Protein AF-L2GTQ5-F1 (afdb_monomer_lite)

Foldseek 3Di:
DPDDDDPVLLLVLLVCLLLLPVVVSVVSCVVVVHFDDDDPLSVLLNVLLVCLLVLNLVVSVVSVCVVPVVLVVVDLLQLLSLLLNLLSCLVVVNNVVSCVSCVPRPDDCVVVVCCSPVVPDDPSNVSSSVSSNVNSVSSDVPPHDSDRLNVCVVVPDDSVPDDSVPPRPPPPPDD

pLDDT: mean 80.02, std 16.14, range [32.34, 97.06]

Organism: Vavraia culicis (isolate floridensis) (NCBI:txid948595)

Radius of gyration: 19.25 Å; chains: 1; bounding box: 45×41×57 Å

Secondary structure (DSSP, 8-state):
---PPP-HHHHHHHHHHHTT-HHHHHHHHHHHT------HHHHHHHHHHHHHHTT-HHHHHHHHHHHHHHHHHHSTHHHHHHHHHHHHHHHTT-HHHHHHHHTT--S--HHHHHHHHH-----HHHHHHHHHHHHHHHHHHHH-----HHHHHHTT--GGG---GGGT-------

Structure (mmCIF, N/CA/C/O backbone):
data_AF-L2GTQ5-F1
#
_entry.id   AF-L2GTQ5-F1
#
loop_
_atom_site.group_PDB
_atom_site.id
_atom_site.type_symbol
_atom_site.label_atom_id
_atom_site.label_alt_id
_atom_site.label_comp_id
_atom_site.label_asym_id
_atom_site.label_entity_id
_atom_site.label_seq_id
_atom_site.pdbx_PDB_ins_code
_atom_site.Cartn_x
_atom_site.Cartn_y
_atom_site.Cartn_z
_atom_site.occupancy
_atom_site.B_iso_or_equiv
_atom_site.auth_seq_id
_atom_site.auth_comp_id
_atom_site.auth_asym_id
_atom_site.auth_atom_id
_atom_site.pdbx_PDB_model_num
ATOM 1 N N . MET A 1 1 ? -23.378 -14.446 36.209 1.00 42.53 1 MET A N 1
ATOM 2 C CA . MET A 1 1 ? -22.383 -13.729 35.387 1.00 42.53 1 MET A CA 1
ATOM 3 C C . MET A 1 1 ? -23.113 -13.193 34.173 1.00 42.53 1 MET A C 1
ATOM 5 O O . MET A 1 1 ? -23.732 -13.984 33.478 1.00 42.53 1 MET A O 1
ATOM 9 N N . SER A 1 2 ? -23.144 -11.874 33.983 1.00 41.81 2 SER A N 1
ATOM 10 C CA . SER A 1 2 ? -23.726 -11.268 32.782 1.00 41.81 2 SER A CA 1
ATOM 11 C C . SER A 1 2 ? -22.763 -11.508 31.626 1.00 41.81 2 SER A C 1
ATOM 13 O O . SER A 1 2 ? -21.725 -10.854 31.552 1.00 41.81 2 SER A O 1
ATOM 15 N N . THR A 1 3 ? -23.066 -12.461 30.752 1.00 46.38 3 THR A N 1
ATOM 16 C CA . THR A 1 3 ? -22.396 -12.593 29.458 1.00 46.38 3 THR A CA 1
ATOM 17 C C . THR A 1 3 ? -22.689 -11.325 28.657 1.00 46.38 3 THR A C 1
ATOM 19 O O . THR A 1 3 ? -23.797 -11.143 28.161 1.00 46.38 3 THR A O 1
ATOM 22 N N . LYS A 1 4 ? -21.720 -10.400 28.588 1.00 57.81 4 LYS A N 1
ATOM 23 C CA . LYS A 1 4 ? -21.731 -9.296 27.614 1.00 57.81 4 LYS A CA 1
ATOM 24 C C . LYS A 1 4 ? -22.033 -9.898 26.230 1.00 57.81 4 LYS A C 1
ATOM 26 O O . LYS A 1 4 ? -21.372 -10.833 25.795 1.00 57.81 4 LYS A O 1
ATOM 31 N N . GLN A 1 5 ? -23.076 -9.426 25.564 1.00 63.78 5 GLN A N 1
ATOM 32 C CA . GLN A 1 5 ? -23.386 -9.886 24.215 1.00 63.78 5 GLN A CA 1
ATOM 33 C C . GLN A 1 5 ? -22.331 -9.323 23.256 1.00 63.78 5 GLN A C 1
ATOM 35 O O . GLN A 1 5 ? -22.035 -8.129 23.310 1.00 63.78 5 GLN A O 1
ATOM 40 N N . ILE A 1 6 ? -21.743 -10.179 22.418 1.00 67.50 6 ILE A N 1
ATOM 41 C CA . ILE A 1 6 ? -20.753 -9.760 21.421 1.00 67.50 6 ILE A CA 1
ATOM 42 C C . ILE A 1 6 ? -21.459 -8.889 20.381 1.00 67.50 6 ILE A C 1
ATOM 44 O O . ILE A 1 6 ? -22.399 -9.338 19.722 1.00 67.50 6 ILE A O 1
ATOM 48 N N . ASP A 1 7 ? -20.996 -7.651 20.229 1.00 80.56 7 ASP A N 1
ATOM 49 C CA . ASP A 1 7 ? -21.400 -6.795 19.119 1.00 80.56 7 ASP A CA 1
ATOM 50 C C . ASP A 1 7 ? -20.512 -7.108 17.908 1.00 80.56 7 ASP A C 1
ATOM 52 O O . ASP A 1 7 ? -19.414 -6.573 17.748 1.00 80.56 7 ASP A O 1
ATOM 56 N N . TYR A 1 8 ? -20.987 -8.021 17.060 1.00 82.69 8 TYR A N 1
ATOM 57 C CA . TYR A 1 8 ? -20.284 -8.422 15.842 1.00 82.69 8 TYR A CA 1
ATOM 58 C C . TYR A 1 8 ? -20.042 -7.249 14.886 1.00 82.69 8 TYR A C 1
ATOM 60 O O . TYR A 1 8 ? -19.027 -7.241 14.193 1.00 82.69 8 TYR A O 1
ATOM 68 N N . ASN A 1 9 ? -20.917 -6.236 14.880 1.00 86.88 9 ASN A N 1
ATOM 69 C CA . ASN A 1 9 ? -20.733 -5.070 14.020 1.00 86.88 9 ASN A CA 1
ATOM 70 C C . ASN A 1 9 ? -19.515 -4.256 14.471 1.00 86.88 9 ASN A C 1
ATOM 72 O O . ASN A 1 9 ? -18.745 -3.790 13.635 1.00 86.88 9 ASN A O 1
ATOM 76 N N . LYS A 1 10 ? -19.277 -4.149 15.784 1.00 82.62 10 LYS A N 1
ATOM 77 C CA . LYS A 1 10 ? -18.064 -3.504 16.310 1.00 82.62 10 LYS A CA 1
ATOM 78 C C . LYS A 1 10 ? -16.790 -4.268 15.962 1.00 82.62 10 LYS A C 1
ATOM 80 O O . LYS A 1 10 ? -15.796 -3.637 15.629 1.00 82.62 10 LYS A O 1
ATOM 85 N N . LEU A 1 11 ? -16.817 -5.602 15.976 1.00 82.88 11 LEU A N 1
ATOM 86 C CA . LEU A 1 11 ? -15.657 -6.412 15.580 1.00 82.88 11 LEU A CA 1
ATOM 87 C C . LEU A 1 11 ? -15.319 -6.259 14.091 1.00 82.88 11 LEU A C 1
ATOM 89 O O . LEU A 1 11 ? -14.152 -6.142 13.725 1.00 82.88 11 LEU A O 1
ATOM 93 N N . VAL A 1 12 ? -16.335 -6.231 13.226 1.00 87.94 12 VAL A N 1
ATOM 94 C CA . VAL A 1 12 ? -16.126 -5.983 11.793 1.00 87.94 12 VAL A CA 1
ATOM 95 C C . VAL A 1 12 ? -15.610 -4.562 11.562 1.00 87.94 12 VAL A C 1
ATOM 97 O O . VAL A 1 12 ? -14.672 -4.381 10.790 1.00 87.94 12 VAL A O 1
ATOM 100 N N . MET A 1 13 ? -16.161 -3.563 12.258 1.00 87.75 13 MET A N 1
ATOM 101 C CA . MET A 1 13 ? -15.658 -2.185 12.218 1.00 87.75 13 MET A CA 1
ATOM 102 C C . MET A 1 13 ? -14.182 -2.098 12.608 1.00 87.75 13 MET A C 1
ATOM 104 O O . MET A 1 13 ? -13.395 -1.489 11.882 1.00 87.75 13 MET A O 1
ATOM 108 N N . ASP A 1 14 ? -13.807 -2.752 13.704 1.00 83.81 14 ASP A N 1
ATOM 109 C CA . ASP A 1 14 ? -12.437 -2.784 14.212 1.00 83.81 14 ASP A CA 1
ATOM 110 C C . ASP A 1 14 ? -11.476 -3.379 13.180 1.00 83.81 14 ASP A C 1
ATOM 112 O O . ASP A 1 14 ? -10.444 -2.792 12.848 1.00 83.81 14 ASP A O 1
ATOM 116 N N . TYR A 1 15 ? -11.886 -4.479 12.547 1.00 87.25 15 TYR A N 1
ATOM 117 C CA . TYR A 1 15 ? -11.128 -5.093 11.467 1.00 87.25 15 TYR A CA 1
ATOM 118 C C . TYR A 1 15 ? -10.976 -4.180 10.244 1.00 87.25 15 TYR A C 1
ATOM 120 O O . TYR A 1 15 ? -9.882 -4.070 9.691 1.00 87.25 15 TYR A O 1
ATOM 128 N N . LEU A 1 16 ? -12.037 -3.489 9.817 1.00 90.19 16 LEU A N 1
ATOM 129 C CA . LEU A 1 16 ? -11.971 -2.566 8.679 1.00 90.19 16 LEU A CA 1
ATOM 130 C C . LEU A 1 16 ? -11.031 -1.383 8.955 1.00 90.19 16 LEU A C 1
ATOM 132 O O . LEU A 1 16 ? -10.285 -0.967 8.065 1.00 90.19 16 LEU A O 1
ATOM 136 N N . ILE A 1 17 ? -11.029 -0.874 10.188 1.00 87.94 17 ILE A N 1
ATOM 137 C CA . ILE A 1 17 ? -10.120 0.184 10.646 1.00 87.94 17 ILE A CA 1
ATOM 138 C C . ILE A 1 17 ? -8.681 -0.325 10.699 1.00 87.94 17 ILE A C 1
ATOM 140 O O . ILE A 1 17 ? -7.770 0.347 10.206 1.00 87.94 17 ILE A O 1
ATOM 144 N N . TYR A 1 18 ? -8.455 -1.514 11.252 1.00 87.50 18 TYR A N 1
ATOM 145 C CA . TYR A 1 18 ? -7.141 -2.148 11.288 1.00 87.50 18 TYR A CA 1
ATOM 146 C C . TYR A 1 18 ? -6.574 -2.346 9.879 1.00 87.50 18 TYR A C 1
ATOM 148 O O . TYR A 1 18 ? -5.443 -1.948 9.598 1.00 87.50 18 TYR A O 1
ATOM 156 N N . GLN A 1 19 ? -7.405 -2.821 8.950 1.00 89.12 19 GLN A N 1
ATOM 157 C CA . GLN A 1 19 ? -7.067 -2.950 7.533 1.00 89.12 19 GLN A CA 1
ATOM 158 C C . GLN A 1 19 ? -6.898 -1.604 6.815 1.00 89.12 19 GLN A C 1
ATOM 160 O O . GLN A 1 19 ? -6.567 -1.587 5.637 1.00 89.12 19 GLN A O 1
ATOM 165 N N . GLY A 1 20 ? -7.121 -0.464 7.472 1.00 89.81 20 GLY A N 1
ATOM 166 C CA . GLY A 1 20 ? -6.945 0.855 6.866 1.00 89.81 20 GLY A CA 1
ATOM 167 C C . GLY A 1 20 ? -8.019 1.206 5.831 1.00 89.81 20 GLY A C 1
ATOM 168 O O . GLY A 1 20 ? -7.795 2.084 5.009 1.00 89.81 20 GLY A O 1
ATOM 169 N N . ASN A 1 21 ? -9.175 0.538 5.840 1.00 90.88 21 ASN A N 1
ATOM 170 C CA . ASN A 1 21 ? -10.241 0.718 4.852 1.00 90.88 21 ASN A CA 1
ATOM 171 C C . ASN A 1 21 ? -11.281 1.740 5.327 1.00 90.88 21 ASN A C 1
ATOM 173 O O . ASN A 1 21 ? -12.408 1.377 5.672 1.00 90.88 21 ASN A O 1
ATOM 177 N N . GLN A 1 22 ? -10.933 3.029 5.327 1.00 92.25 22 GLN A N 1
ATOM 178 C CA . GLN A 1 22 ? -11.822 4.066 5.858 1.00 92.25 22 GLN A CA 1
ATOM 179 C C . GLN A 1 22 ? -13.174 4.121 5.138 1.00 92.25 22 GLN A C 1
ATOM 181 O O . GLN A 1 22 ? -14.207 4.188 5.797 1.00 92.25 22 GLN A O 1
ATOM 186 N N . GLN A 1 23 ? -13.188 4.087 3.802 1.00 91.88 23 GLN A N 1
ATOM 187 C CA . GLN A 1 23 ? -14.433 4.208 3.031 1.00 91.88 23 GLN A CA 1
ATOM 188 C C . GLN A 1 23 ? -15.401 3.047 3.308 1.00 91.88 23 GLN A C 1
ATOM 190 O O . GLN A 1 23 ? -16.614 3.249 3.436 1.00 91.88 23 GLN A O 1
ATOM 195 N N . ILE A 1 24 ? -14.855 1.834 3.441 1.00 92.94 24 ILE A N 1
ATOM 196 C CA . ILE A 1 24 ? -15.631 0.630 3.751 1.00 92.94 24 ILE A CA 1
ATOM 197 C C . ILE A 1 24 ? -16.134 0.707 5.194 1.00 92.94 24 ILE A C 1
ATOM 199 O O . ILE A 1 24 ? -17.322 0.499 5.421 1.00 92.94 24 ILE A O 1
ATOM 203 N N . ALA A 1 25 ? -15.280 1.099 6.147 1.00 91.50 25 ALA A N 1
ATOM 204 C CA . ALA A 1 25 ? -15.677 1.314 7.539 1.00 91.50 25 ALA A CA 1
ATOM 205 C C . ALA A 1 25 ? -16.796 2.365 7.662 1.00 91.50 25 ALA A C 1
ATOM 207 O O . ALA A 1 25 ? -17.788 2.129 8.343 1.00 91.50 25 ALA A O 1
ATOM 208 N N . SER A 1 26 ? -16.706 3.492 6.945 1.00 92.38 26 SER A N 1
ATOM 209 C CA . SER A 1 26 ? -17.762 4.515 6.920 1.00 92.38 26 SER A CA 1
ATOM 210 C C . SER A 1 26 ? -19.090 3.988 6.381 1.00 92.38 26 SER A C 1
ATOM 212 O O . SER A 1 26 ? -20.147 4.287 6.938 1.00 92.38 26 SER A O 1
ATOM 214 N N . SER A 1 27 ? -19.047 3.218 5.292 1.00 94.19 27 SER A N 1
ATOM 215 C CA . SER A 1 27 ? -20.256 2.658 4.680 1.00 94.19 27 SER A CA 1
ATOM 216 C C . SER A 1 27 ? -20.901 1.627 5.603 1.00 94.19 27 SER A C 1
ATOM 218 O O . SER A 1 27 ? -22.098 1.715 5.875 1.00 94.19 27 SER A O 1
ATOM 220 N N . TYR A 1 28 ? -20.086 0.737 6.170 1.00 93.62 28 TYR A N 1
ATOM 221 C CA . TYR A 1 28 ? -20.523 -0.290 7.107 1.00 93.62 28 TYR A CA 1
ATOM 222 C C . TYR A 1 28 ? -21.111 0.310 8.392 1.00 93.62 28 TYR A C 1
ATOM 224 O O . TYR A 1 28 ? -22.171 -0.122 8.844 1.00 93.62 28 TYR A O 1
ATOM 232 N N . ALA A 1 29 ? -20.489 1.353 8.951 1.00 91.81 29 ALA A N 1
ATOM 233 C CA . ALA A 1 29 ? -20.996 2.055 10.128 1.00 91.81 29 ALA A CA 1
ATOM 234 C C . ALA A 1 29 ? -22.395 2.640 9.886 1.00 91.81 29 ALA A C 1
ATOM 236 O O . ALA A 1 29 ? -23.305 2.457 10.693 1.00 91.81 29 ALA A O 1
ATOM 237 N N . ARG A 1 30 ? -22.598 3.275 8.725 1.00 92.31 30 ARG A N 1
ATOM 238 C CA . ARG A 1 30 ? -23.897 3.837 8.333 1.00 92.31 30 ARG A CA 1
ATOM 239 C C . ARG A 1 30 ? -24.968 2.759 8.159 1.00 92.31 30 ARG A C 1
ATOM 241 O O . ARG A 1 30 ? -26.107 2.975 8.558 1.00 92.31 30 ARG A O 1
ATOM 248 N N . GLU A 1 31 ? -24.617 1.627 7.556 1.00 93.88 31 GLU A N 1
ATOM 249 C CA . GLU A 1 31 ? -25.543 0.511 7.318 1.00 93.88 31 GLU A CA 1
ATOM 250 C C . GLU A 1 31 ? -25.927 -0.223 8.607 1.00 93.88 31 GLU A C 1
ATOM 252 O O . GLU A 1 31 ? -27.054 -0.698 8.735 1.00 93.88 31 GLU A O 1
ATOM 257 N N . THR A 1 32 ? -25.011 -0.284 9.575 1.00 90.62 32 THR A N 1
ATOM 258 C CA . THR A 1 32 ? -25.206 -0.995 10.848 1.00 90.62 32 THR A CA 1
ATOM 259 C C . THR A 1 32 ? -25.642 -0.088 12.001 1.00 90.62 32 THR A C 1
ATOM 261 O O . THR A 1 32 ? -25.904 -0.579 13.098 1.00 90.62 32 THR A O 1
ATOM 264 N N . GLY A 1 33 ? -25.744 1.225 11.765 1.00 87.56 33 GLY A N 1
ATOM 265 C CA . GLY A 1 33 ? -26.103 2.220 12.778 1.00 87.56 33 GLY A CA 1
ATOM 266 C C . GLY A 1 33 ? -25.012 2.467 13.825 1.00 87.56 33 GLY A C 1
ATOM 267 O O . GLY A 1 33 ? -25.314 2.976 14.902 1.00 87.56 33 GLY A O 1
ATOM 268 N N . GLN A 1 34 ? -23.764 2.096 13.533 1.00 83.81 34 GLN A N 1
ATOM 269 C CA . GLN A 1 34 ? -22.615 2.324 14.409 1.00 83.81 34 GLN A CA 1
ATOM 270 C C . GLN A 1 34 ? -22.066 3.742 14.219 1.00 83.81 34 GLN A C 1
ATOM 272 O O . GLN A 1 34 ? -22.049 4.291 13.115 1.00 83.81 34 GLN A O 1
ATOM 277 N N . THR A 1 35 ? -21.571 4.333 15.302 1.00 82.62 35 THR A N 1
ATOM 278 C CA . THR A 1 35 ? -20.872 5.618 15.255 1.00 82.62 35 THR A CA 1
ATOM 279 C C . THR A 1 35 ? -19.439 5.406 14.772 1.00 82.62 35 THR A C 1
ATOM 281 O O . THR A 1 35 ? -18.737 4.523 15.261 1.00 82.62 35 THR A O 1
ATOM 284 N N . PHE A 1 36 ? -18.984 6.221 13.819 1.00 83.19 36 PHE A N 1
ATOM 285 C CA . PHE A 1 36 ? -17.628 6.135 13.284 1.00 83.19 36 PHE A CA 1
ATOM 286 C C . PHE A 1 36 ? -17.057 7.518 12.980 1.00 83.19 36 PHE A C 1
ATOM 288 O O . PHE A 1 36 ? -17.613 8.265 12.173 1.00 83.19 36 PHE A O 1
ATOM 295 N N . TYR A 1 37 ? -15.911 7.818 13.588 1.00 79.31 37 TYR A N 1
ATOM 296 C CA . TYR A 1 37 ? -15.145 9.035 13.345 1.00 79.31 37 TYR A CA 1
ATOM 297 C C . TYR A 1 37 ? -13.722 8.653 12.922 1.00 79.31 37 TYR A C 1
ATOM 299 O O . TYR A 1 37 ? -12.945 8.179 13.752 1.00 79.31 37 TYR A O 1
ATOM 307 N N . PRO A 1 38 ? -13.359 8.812 11.638 1.00 76.75 38 PRO A N 1
ATOM 308 C CA . PRO A 1 38 ? -12.013 8.498 11.192 1.00 76.75 38 PRO A CA 1
ATOM 309 C C . PRO A 1 38 ? -11.022 9.516 11.755 1.00 76.75 38 PRO A C 1
ATOM 311 O O . PRO A 1 38 ? -11.198 10.725 11.603 1.00 76.75 38 PRO A O 1
ATOM 314 N N . ASN A 1 39 ? -9.947 9.026 12.368 1.00 81.69 39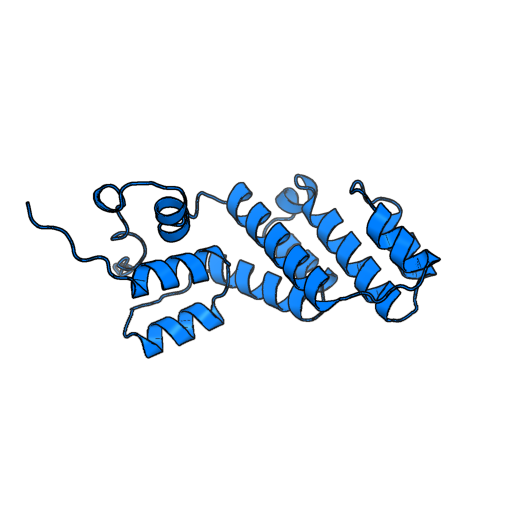 ASN A N 1
ATOM 315 C CA . ASN A 1 39 ? -8.825 9.872 12.755 1.00 81.69 39 ASN A CA 1
ATOM 316 C C . ASN A 1 39 ? -7.887 10.136 11.556 1.00 81.69 39 ASN A C 1
ATOM 318 O O . ASN A 1 39 ? -7.969 9.497 10.497 1.00 81.69 39 ASN A O 1
ATOM 322 N N . SER A 1 40 ? -6.971 11.092 11.723 1.00 82.06 40 SER A N 1
ATOM 323 C CA . SER A 1 40 ? -5.999 11.477 10.689 1.00 82.06 40 SER A CA 1
ATOM 324 C C . SER A 1 40 ? -5.081 10.321 10.274 1.00 82.06 40 SER A C 1
ATOM 326 O O . SER A 1 40 ? -4.706 10.222 9.106 1.00 82.06 40 SER A O 1
ATOM 328 N N . PHE A 1 41 ? -4.772 9.409 11.198 1.00 83.69 41 PHE A N 1
ATOM 329 C CA . PHE A 1 41 ? -3.924 8.248 10.940 1.00 83.69 41 PHE A CA 1
ATOM 330 C C . PHE A 1 41 ? -4.611 7.199 10.050 1.00 83.69 41 PHE A C 1
ATOM 332 O O . PHE A 1 41 ? -4.024 6.717 9.083 1.00 83.69 41 PHE A O 1
ATOM 339 N N . LEU A 1 42 ? -5.884 6.884 10.305 1.00 86.94 42 LEU A N 1
ATOM 340 C CA . LEU A 1 42 ? -6.695 6.026 9.439 1.00 86.94 42 LEU A CA 1
ATOM 341 C C . LEU A 1 42 ? -6.886 6.657 8.053 1.00 86.94 42 LEU A C 1
ATOM 343 O O . LEU A 1 42 ? -6.799 5.956 7.047 1.00 86.94 42 LEU A O 1
ATOM 347 N N . THR A 1 43 ? -7.061 7.980 7.998 1.00 88.62 43 THR A N 1
ATOM 348 C CA . THR A 1 43 ? -7.169 8.721 6.730 1.00 88.62 43 THR A CA 1
ATOM 349 C C . THR A 1 43 ? -5.902 8.580 5.889 1.00 88.62 43 THR A C 1
ATOM 351 O O . THR A 1 43 ? -5.984 8.312 4.689 1.00 88.62 43 THR A O 1
ATOM 354 N N . LEU A 1 44 ? -4.724 8.703 6.511 1.00 88.56 44 LEU A N 1
ATOM 355 C CA . LEU A 1 44 ? -3.442 8.475 5.846 1.00 88.56 44 LEU A CA 1
ATOM 356 C C . LEU A 1 44 ? -3.351 7.051 5.282 1.00 88.56 44 LEU A C 1
ATOM 358 O O . LEU A 1 44 ? -3.078 6.884 4.093 1.00 88.56 44 LEU A O 1
ATOM 362 N N . ARG A 1 45 ? -3.603 6.032 6.115 1.00 91.00 45 ARG A N 1
ATOM 363 C CA . ARG A 1 45 ? -3.493 4.619 5.712 1.00 91.00 45 ARG A CA 1
ATOM 364 C C . ARG A 1 45 ? -4.470 4.261 4.593 1.00 91.00 45 ARG A C 1
ATOM 366 O O . ARG A 1 45 ? -4.069 3.608 3.631 1.00 91.00 45 ARG A O 1
ATOM 373 N N . SER A 1 46 ? -5.706 4.759 4.662 1.00 93.69 46 SER A N 1
ATOM 374 C CA . SER A 1 46 ? -6.701 4.581 3.596 1.00 93.69 46 SER A CA 1
ATOM 375 C C . SER A 1 46 ? -6.240 5.208 2.289 1.00 93.69 46 SER A C 1
ATOM 377 O O . SER A 1 46 ? -6.292 4.561 1.247 1.00 93.69 46 SER A O 1
ATOM 379 N N . LYS A 1 47 ? -5.712 6.435 2.335 1.00 94.69 47 LYS A N 1
ATOM 380 C CA . LYS A 1 47 ? -5.213 7.118 1.138 1.00 94.69 47 LYS A CA 1
ATOM 381 C C . LYS A 1 47 ? -4.025 6.391 0.507 1.00 94.69 47 LYS A C 1
ATOM 383 O O . LYS A 1 47 ? -3.964 6.254 -0.711 1.00 94.69 47 LYS A O 1
ATOM 388 N N . VAL A 1 48 ? -3.086 5.914 1.320 1.00 94.19 48 VAL A N 1
ATOM 389 C CA . VAL A 1 48 ? -1.929 5.138 0.846 1.00 94.19 48 VAL A CA 1
ATOM 390 C C . VAL A 1 48 ? -2.386 3.838 0.185 1.00 94.19 48 VAL A C 1
ATOM 392 O O . VAL A 1 48 ? -1.955 3.545 -0.930 1.00 94.19 48 VAL A O 1
ATOM 395 N N . ARG A 1 49 ? -3.312 3.103 0.815 1.00 95.69 49 ARG A N 1
ATOM 396 C CA . ARG A 1 49 ? -3.912 1.896 0.233 1.00 95.69 49 ARG A CA 1
ATOM 397 C C . ARG A 1 49 ? -4.599 2.191 -1.101 1.00 95.69 49 ARG A C 1
ATOM 399 O O . ARG A 1 49 ? -4.339 1.489 -2.069 1.00 95.69 49 ARG A O 1
ATOM 406 N N . GLU A 1 50 ? -5.420 3.237 -1.183 1.00 96.25 50 GLU A N 1
ATOM 407 C CA . GLU A 1 50 ? -6.102 3.631 -2.425 1.00 96.25 50 GLU A CA 1
ATOM 408 C C . GLU A 1 50 ? -5.117 3.928 -3.563 1.00 96.25 50 GLU A C 1
ATOM 410 O O . GLU A 1 50 ? -5.331 3.491 -4.695 1.00 96.25 50 GLU A O 1
ATOM 415 N N . LEU A 1 51 ? -4.013 4.623 -3.272 1.00 97.06 51 LEU A N 1
ATOM 416 C CA . LEU A 1 51 ? -2.975 4.921 -4.262 1.00 97.06 51 LEU A CA 1
ATOM 417 C C . LEU A 1 51 ? -2.288 3.647 -4.769 1.00 97.06 51 LEU A C 1
ATOM 419 O O . LEU A 1 51 ? -2.081 3.513 -5.974 1.00 97.06 51 LEU A O 1
ATOM 423 N N . ILE A 1 52 ? -1.981 2.694 -3.886 1.00 96.69 52 ILE A N 1
ATOM 424 C CA . ILE A 1 52 ? -1.386 1.406 -4.275 1.00 96.69 52 ILE A CA 1
ATOM 425 C C . ILE A 1 52 ? -2.373 0.597 -5.125 1.00 96.69 52 ILE A C 1
ATOM 427 O O . ILE A 1 52 ? -2.023 0.178 -6.228 1.00 96.69 52 ILE A O 1
ATOM 431 N N . SER A 1 53 ? -3.620 0.450 -4.669 1.00 94.94 53 SER A N 1
ATOM 432 C CA . SER A 1 53 ? -4.677 -0.265 -5.399 1.00 94.94 53 SER A CA 1
ATOM 433 C C . SER A 1 53 ? -4.990 0.354 -6.764 1.00 94.94 53 SER A C 1
ATOM 435 O O . SER A 1 53 ? -5.429 -0.340 -7.673 1.00 94.94 53 SER A O 1
ATOM 437 N N . SER A 1 54 ? -4.723 1.649 -6.938 1.00 95.56 54 SER A N 1
ATOM 438 C CA . SER A 1 54 ? -4.907 2.361 -8.208 1.00 95.56 54 SER A CA 1
ATOM 439 C C . SER A 1 54 ? -3.668 2.333 -9.117 1.00 95.56 54 SER A C 1
ATOM 441 O O . SER A 1 54 ? -3.634 3.039 -10.126 1.00 95.56 54 SER A O 1
ATOM 443 N N . GLY A 1 55 ? -2.624 1.573 -8.763 1.00 95.69 55 GLY A N 1
ATOM 444 C CA . GLY A 1 55 ? -1.383 1.481 -9.537 1.00 95.69 55 GLY A CA 1
ATOM 445 C C . GLY A 1 55 ? -0.503 2.732 -9.458 1.00 95.69 55 GLY A C 1
ATOM 446 O O . GLY A 1 55 ? 0.217 3.049 -10.406 1.00 95.69 55 GLY A O 1
ATOM 447 N N . GLN A 1 56 ? -0.558 3.471 -8.344 1.00 96.44 56 GLN A N 1
ATOM 448 C CA . GLN A 1 56 ? 0.209 4.702 -8.109 1.00 96.44 56 GLN A CA 1
ATOM 449 C C . GLN A 1 56 ? 1.176 4.590 -6.907 1.00 96.44 56 GLN A C 1
ATOM 451 O O . GLN A 1 56 ? 1.136 5.430 -6.000 1.00 96.44 56 GLN A O 1
ATOM 456 N N . PRO A 1 57 ? 2.098 3.605 -6.878 1.00 94.50 57 PRO A N 1
ATOM 457 C CA . PRO A 1 57 ? 2.994 3.385 -5.736 1.00 94.50 57 PRO A CA 1
ATOM 458 C C . PRO A 1 57 ? 3.930 4.574 -5.449 1.00 94.50 57 PRO A C 1
ATOM 460 O O . PRO A 1 57 ? 4.205 4.870 -4.291 1.00 94.50 57 PRO A O 1
ATOM 463 N N . ILE A 1 58 ? 4.342 5.336 -6.470 1.00 92.81 58 ILE A N 1
ATOM 464 C CA . ILE A 1 58 ? 5.163 6.552 -6.292 1.00 92.81 58 ILE A CA 1
ATOM 465 C C . ILE A 1 58 ? 4.390 7.639 -5.530 1.00 92.81 58 ILE A C 1
ATOM 467 O O . ILE A 1 58 ? 4.944 8.341 -4.685 1.00 92.81 58 ILE A O 1
ATOM 471 N N . ALA A 1 59 ? 3.099 7.807 -5.824 1.00 95.06 59 ALA A N 1
ATOM 472 C CA . ALA A 1 59 ? 2.268 8.774 -5.114 1.00 95.06 59 ALA A CA 1
ATOM 473 C C . ALA A 1 59 ? 2.020 8.327 -3.665 1.00 95.06 59 ALA A C 1
ATOM 475 O O . ALA A 1 59 ? 1.993 9.165 -2.759 1.00 95.06 59 ALA A O 1
ATOM 476 N N . ALA A 1 60 ? 1.885 7.015 -3.440 1.00 94.50 60 ALA A N 1
ATOM 477 C CA . ALA A 1 60 ? 1.801 6.433 -2.105 1.00 94.50 60 ALA A CA 1
ATOM 478 C C . ALA A 1 60 ? 3.079 6.718 -1.298 1.00 94.50 60 ALA A C 1
ATOM 480 O O . ALA A 1 60 ? 2.989 7.234 -0.184 1.00 94.50 60 ALA A O 1
ATOM 481 N N . GLN A 1 61 ? 4.255 6.504 -1.897 1.00 91.94 61 GLN A N 1
ATOM 482 C CA . GLN A 1 61 ? 5.546 6.824 -1.286 1.00 91.94 61 GLN A CA 1
ATOM 483 C C . GLN A 1 61 ? 5.631 8.301 -0.899 1.00 91.94 61 GLN A C 1
ATOM 485 O O . GLN A 1 61 ? 5.854 8.614 0.264 1.00 91.94 61 GLN A O 1
ATOM 490 N N . LYS A 1 62 ? 5.359 9.218 -1.836 1.00 91.75 62 LYS A N 1
ATOM 491 C CA . LYS A 1 62 ? 5.377 10.665 -1.557 1.00 91.75 62 LYS A CA 1
ATOM 492 C C . LYS A 1 62 ? 4.427 11.053 -0.428 1.00 91.75 62 LYS A C 1
ATOM 494 O O . LYS A 1 62 ? 4.747 11.934 0.364 1.00 91.75 62 LYS A O 1
ATOM 499 N N . THR A 1 63 ? 3.260 10.415 -0.352 1.00 91.31 63 THR A N 1
ATOM 500 C CA . THR A 1 63 ? 2.294 10.652 0.731 1.00 91.31 63 THR A CA 1
ATOM 501 C C . THR A 1 63 ? 2.885 10.267 2.089 1.00 91.31 63 THR A C 1
ATOM 503 O O . THR A 1 63 ? 2.722 11.012 3.052 1.00 91.31 63 THR A O 1
ATOM 506 N N . LEU A 1 64 ? 3.614 9.151 2.156 1.00 88.56 64 LEU A N 1
ATOM 507 C CA . LEU A 1 64 ? 4.315 8.716 3.364 1.00 88.56 64 LEU A CA 1
ATOM 508 C C . LEU A 1 64 ? 5.522 9.607 3.696 1.00 88.56 64 LEU A C 1
ATOM 510 O O . LEU A 1 64 ? 5.705 9.944 4.859 1.00 88.56 64 LEU A O 1
ATOM 514 N N . GLU A 1 65 ? 6.284 10.070 2.699 1.00 87.50 65 GLU A N 1
ATOM 515 C CA . GLU A 1 65 ? 7.435 10.973 2.891 1.00 87.50 65 GLU A CA 1
ATOM 516 C C . GLU A 1 65 ? 7.026 12.299 3.535 1.00 87.50 65 GLU A C 1
ATOM 518 O O . GLU A 1 65 ? 7.712 12.794 4.427 1.00 87.50 65 GLU A O 1
ATOM 523 N N . HIS A 1 66 ? 5.886 12.858 3.116 1.00 85.00 66 HIS A N 1
ATOM 524 C CA . HIS A 1 66 ? 5.343 14.082 3.709 1.00 85.00 66 HIS A CA 1
ATOM 525 C C . HIS A 1 66 ? 4.886 13.887 5.156 1.00 85.00 66 HIS A C 1
ATOM 527 O O . HIS A 1 66 ? 4.839 14.855 5.911 1.00 85.00 66 HIS A O 1
ATOM 533 N N . TYR A 1 67 ? 4.508 12.663 5.527 1.00 79.38 67 TYR A N 1
ATOM 534 C CA . TYR A 1 67 ? 4.059 12.352 6.876 1.00 79.38 67 TYR A CA 1
ATOM 535 C C . TYR A 1 67 ? 5.239 12.072 7.808 1.00 79.38 67 TYR A C 1
ATOM 537 O O . TYR A 1 67 ? 5.326 12.656 8.885 1.00 79.38 67 TYR A O 1
ATOM 545 N N . ASN A 1 68 ? 6.154 11.195 7.390 1.00 75.81 68 ASN A N 1
ATOM 546 C CA . ASN A 1 68 ? 7.377 10.887 8.116 1.00 75.81 68 ASN A CA 1
ATOM 547 C C . ASN A 1 68 ? 8.424 10.259 7.177 1.00 75.81 68 ASN A C 1
ATOM 549 O O . ASN A 1 68 ? 8.382 9.067 6.871 1.00 75.81 68 ASN A O 1
ATOM 553 N N . PHE A 1 69 ? 9.390 11.069 6.747 1.00 69.06 69 PHE A N 1
ATOM 554 C CA . PHE A 1 69 ? 10.489 10.629 5.889 1.00 69.06 69 PHE A CA 1
ATOM 555 C C . PHE A 1 69 ? 11.401 9.591 6.564 1.00 69.06 69 PHE A C 1
ATOM 557 O O . PHE A 1 69 ? 11.805 8.618 5.932 1.00 69.06 69 PHE A O 1
ATOM 564 N N . GLU A 1 70 ? 11.693 9.761 7.856 1.00 70.31 70 GLU A N 1
ATOM 565 C CA . GLU A 1 70 ? 12.609 8.890 8.603 1.00 70.31 70 GLU A CA 1
ATOM 566 C C . GLU A 1 70 ? 12.061 7.460 8.717 1.00 70.31 70 GLU A C 1
ATOM 568 O O . GLU A 1 70 ? 12.800 6.483 8.569 1.00 70.31 70 GLU A O 1
ATOM 573 N N . PHE A 1 71 ? 10.742 7.328 8.865 1.00 69.88 71 PHE A N 1
ATOM 574 C CA . PHE A 1 71 ? 10.043 6.043 8.867 1.00 69.88 71 PHE A CA 1
ATOM 575 C C . PHE A 1 71 ? 10.228 5.257 7.557 1.00 69.88 71 PHE A C 1
ATOM 577 O O . PHE A 1 71 ? 10.404 4.041 7.580 1.00 69.88 71 PHE A O 1
ATOM 584 N N . LEU A 1 72 ? 10.254 5.930 6.405 1.00 65.44 72 LEU A N 1
ATOM 585 C CA . LEU A 1 72 ? 10.491 5.268 5.118 1.00 65.44 72 LEU A CA 1
ATOM 586 C C . LEU A 1 72 ? 11.934 4.810 4.927 1.00 65.44 72 LEU A C 1
ATOM 588 O O . LEU A 1 72 ? 12.167 3.851 4.201 1.00 65.44 72 LEU A O 1
ATOM 592 N N . THR A 1 73 ? 12.890 5.511 5.537 1.00 63.44 73 THR A N 1
ATOM 593 C CA . THR A 1 73 ? 14.319 5.177 5.437 1.00 63.44 73 THR A CA 1
ATOM 594 C C . THR A 1 73 ? 14.764 4.116 6.437 1.00 63.44 73 THR A C 1
ATOM 596 O O . THR A 1 73 ? 15.789 3.478 6.234 1.00 63.44 73 THR A O 1
ATOM 599 N N . THR A 1 74 ? 14.007 3.934 7.520 1.00 64.00 74 THR A N 1
ATOM 600 C CA . THR A 1 74 ? 14.296 2.961 8.588 1.00 64.00 74 THR A CA 1
ATOM 601 C C . THR A 1 74 ? 13.538 1.647 8.416 1.00 64.00 74 THR A C 1
ATOM 603 O O . THR A 1 74 ? 13.823 0.675 9.112 1.00 64.00 74 THR A O 1
ATOM 606 N N . THR A 1 75 ? 12.596 1.595 7.474 1.00 71.38 75 THR A N 1
ATOM 607 C CA . THR A 1 75 ? 11.822 0.401 7.129 1.00 71.38 75 THR A CA 1
ATOM 608 C C . THR A 1 75 ? 12.071 0.007 5.675 1.00 71.38 75 THR A C 1
ATOM 610 O O . THR A 1 75 ? 12.360 0.850 4.829 1.00 71.38 75 THR A O 1
ATOM 613 N N . ASN A 1 76 ? 11.857 -1.265 5.330 1.00 80.25 76 ASN A N 1
ATOM 614 C CA . ASN A 1 76 ? 11.955 -1.739 3.938 1.00 80.25 76 ASN A CA 1
ATOM 615 C C . ASN A 1 76 ? 10.752 -1.304 3.068 1.00 80.25 76 ASN A C 1
ATOM 617 O O . ASN A 1 76 ? 10.527 -1.830 1.977 1.00 80.25 76 ASN A O 1
ATOM 621 N N . LEU A 1 77 ? 9.934 -0.358 3.542 1.00 85.88 77 LEU A N 1
ATOM 622 C CA . LEU A 1 77 ? 8.683 0.048 2.903 1.00 85.88 77 LEU A CA 1
ATOM 623 C C . LEU A 1 77 ? 8.933 0.740 1.558 1.00 85.88 77 LEU A C 1
ATOM 625 O O . LEU A 1 77 ? 8.212 0.484 0.591 1.00 85.88 77 LEU A O 1
ATOM 629 N N . SER A 1 78 ? 9.998 1.546 1.472 1.00 87.00 78 SER A N 1
ATOM 630 C CA . SER A 1 78 ? 10.453 2.142 0.209 1.00 87.00 78 SER A CA 1
ATOM 631 C C . SER A 1 78 ? 10.693 1.068 -0.854 1.00 87.00 78 SER A C 1
ATOM 633 O O . SER A 1 78 ? 10.210 1.178 -1.979 1.00 87.00 78 SER A O 1
ATOM 635 N N . ASP A 1 79 ? 11.339 -0.034 -0.479 1.00 89.75 79 ASP A N 1
ATOM 636 C CA . ASP A 1 79 ? 11.644 -1.116 -1.407 1.00 89.75 79 ASP A CA 1
ATOM 637 C C . ASP A 1 79 ? 10.411 -1.934 -1.801 1.00 89.75 79 ASP A C 1
ATOM 639 O O . ASP A 1 79 ? 10.293 -2.330 -2.961 1.00 89.75 79 ASP A O 1
ATOM 643 N N . HIS A 1 80 ? 9.438 -2.118 -0.903 1.00 91.69 80 HIS A N 1
ATOM 644 C CA . HIS A 1 80 ? 8.157 -2.734 -1.269 1.00 91.69 80 HIS A CA 1
ATOM 645 C C . HIS A 1 80 ? 7.392 -1.890 -2.301 1.00 91.69 80 HIS A C 1
ATOM 647 O O . HIS A 1 80 ? 6.815 -2.441 -3.243 1.00 91.69 80 HIS A O 1
ATOM 653 N N . LEU A 1 81 ? 7.422 -0.560 -2.167 1.00 93.12 81 LEU A N 1
ATOM 654 C CA . LEU A 1 81 ? 6.806 0.357 -3.129 1.00 93.12 81 LEU A CA 1
ATOM 655 C C . LEU A 1 81 ? 7.574 0.405 -4.459 1.00 93.12 81 LEU A C 1
ATOM 657 O O . LEU A 1 81 ? 6.936 0.403 -5.515 1.00 93.12 81 LEU A O 1
ATOM 661 N N . LYS A 1 82 ? 8.914 0.366 -4.441 1.00 92.38 82 LYS A N 1
ATOM 662 C CA . LYS A 1 82 ? 9.738 0.222 -5.659 1.00 92.38 82 LYS A CA 1
ATOM 663 C C . LYS A 1 82 ? 9.451 -1.090 -6.381 1.00 92.38 82 LYS A C 1
ATOM 665 O O . LYS A 1 82 ? 9.240 -1.084 -7.592 1.00 92.38 82 LYS A O 1
ATOM 670 N N . LYS A 1 83 ? 9.369 -2.206 -5.645 1.00 93.06 83 LYS A N 1
ATOM 671 C CA . LYS A 1 83 ? 9.015 -3.520 -6.200 1.00 93.06 83 LYS A CA 1
ATOM 672 C C . LYS A 1 83 ? 7.658 -3.465 -6.899 1.00 93.06 83 LYS A C 1
ATOM 674 O O . LYS A 1 83 ? 7.552 -3.895 -8.045 1.00 93.06 83 LYS A O 1
ATOM 679 N N . GLN A 1 84 ? 6.647 -2.864 -6.266 1.00 94.94 84 GLN A N 1
ATOM 680 C CA . GLN A 1 84 ? 5.344 -2.668 -6.907 1.00 94.94 84 GLN A CA 1
ATOM 681 C C . GLN A 1 84 ? 5.438 -1.753 -8.138 1.00 94.94 84 GLN A C 1
ATOM 683 O O . GLN A 1 84 ? 4.852 -2.063 -9.169 1.00 94.94 84 GLN A O 1
ATOM 688 N N . CYS A 1 85 ? 6.201 -0.659 -8.075 1.00 94.50 85 CYS A N 1
ATOM 689 C CA . CYS A 1 85 ? 6.426 0.234 -9.217 1.00 94.50 85 CYS A CA 1
ATOM 690 C C . CYS A 1 85 ? 7.029 -0.509 -10.421 1.00 94.50 85 CYS A C 1
ATOM 692 O O . CYS A 1 85 ? 6.567 -0.344 -11.552 1.00 94.50 85 CYS A O 1
ATOM 694 N N . ALA A 1 86 ? 8.010 -1.380 -10.182 1.00 93.31 86 ALA A N 1
ATOM 695 C CA . ALA A 1 86 ? 8.597 -2.221 -11.217 1.00 93.31 86 ALA A CA 1
ATOM 696 C C . ALA A 1 86 ? 7.564 -3.183 -11.827 1.00 93.31 86 ALA A C 1
ATOM 698 O O . ALA A 1 86 ? 7.489 -3.299 -13.048 1.00 93.31 86 ALA A O 1
ATOM 699 N N . ILE A 1 87 ? 6.708 -3.803 -11.009 1.00 92.94 87 ILE A N 1
ATOM 700 C CA . ILE A 1 87 ? 5.613 -4.670 -11.480 1.00 92.94 87 ILE A CA 1
ATOM 701 C C . ILE A 1 87 ? 4.633 -3.896 -12.38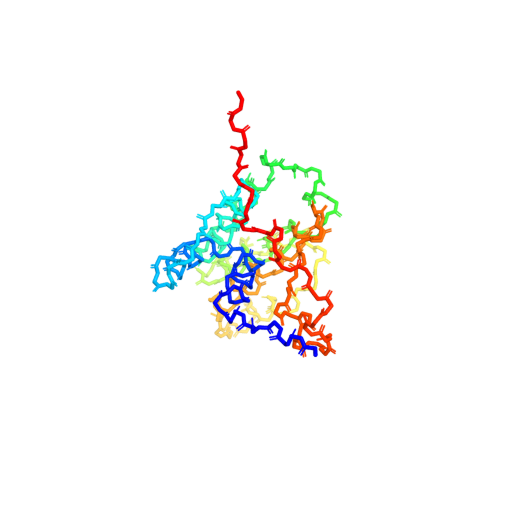0 1.00 92.94 87 ILE A C 1
ATOM 703 O O . ILE A 1 87 ? 4.268 -4.383 -13.451 1.00 92.94 87 ILE A O 1
ATOM 707 N N . GLU A 1 88 ? 4.263 -2.664 -12.013 1.00 94.25 88 GLU A N 1
ATOM 708 C CA . GLU A 1 88 ? 3.420 -1.793 -12.853 1.00 94.25 88 GLU A CA 1
ATOM 709 C C . GLU A 1 88 ? 4.074 -1.462 -14.203 1.00 94.25 88 GLU A C 1
ATOM 711 O O . GLU A 1 88 ? 3.389 -1.361 -15.224 1.00 94.25 88 GLU A O 1
ATOM 716 N N . LYS A 1 89 ? 5.399 -1.280 -14.226 1.00 92.62 89 LYS A N 1
ATOM 717 C CA . LYS A 1 89 ? 6.170 -1.043 -15.455 1.00 92.62 89 LYS A CA 1
ATOM 718 C C . LYS A 1 89 ? 6.244 -2.297 -16.329 1.00 92.62 89 LYS A C 1
ATOM 720 O O . LYS A 1 89 ? 6.038 -2.198 -17.538 1.00 92.62 89 LYS A O 1
ATOM 725 N N . ILE A 1 90 ? 6.446 -3.473 -15.732 1.00 91.44 90 ILE A N 1
ATOM 726 C CA . ILE A 1 90 ? 6.435 -4.767 -16.438 1.00 91.44 90 ILE A CA 1
ATOM 727 C C . ILE A 1 90 ? 5.082 -5.001 -17.104 1.00 91.44 90 ILE A C 1
ATOM 729 O O . ILE A 1 90 ? 5.031 -5.328 -18.286 1.00 91.44 90 ILE 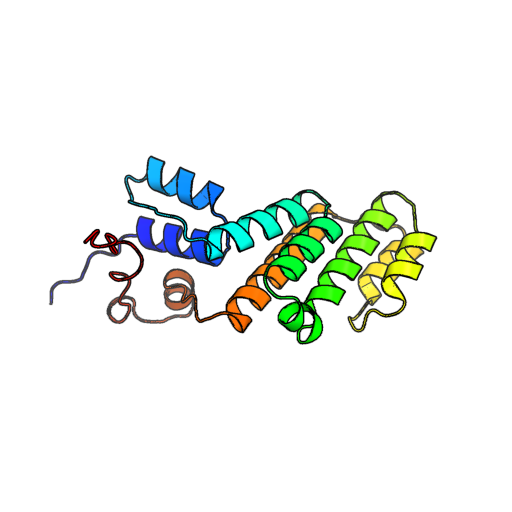A O 1
ATOM 733 N N . ALA A 1 91 ? 3.981 -4.745 -16.394 1.00 89.44 91 ALA A N 1
ATOM 734 C CA . ALA A 1 91 ? 2.634 -4.881 -16.947 1.00 89.44 91 ALA A CA 1
ATOM 735 C C . ALA A 1 91 ? 2.373 -3.968 -18.164 1.00 89.44 91 ALA A C 1
ATOM 737 O O . ALA A 1 91 ? 1.502 -4.258 -18.982 1.00 89.44 91 ALA A O 1
ATOM 738 N N . LYS A 1 92 ? 3.141 -2.881 -18.306 1.00 90.44 92 LYS A N 1
ATOM 739 C CA . LYS A 1 92 ? 3.105 -1.958 -19.453 1.00 90.44 92 LYS A CA 1
ATOM 740 C C . LYS A 1 92 ? 4.132 -2.296 -20.543 1.00 90.44 92 LYS A C 1
ATOM 742 O O . LYS A 1 92 ? 4.217 -1.570 -21.529 1.00 90.44 92 LYS A O 1
ATOM 747 N N . GLY A 1 93 ? 4.922 -3.357 -20.375 1.00 89.25 93 GLY A N 1
ATOM 748 C CA . GLY A 1 93 ? 6.004 -3.740 -21.287 1.00 89.25 93 GLY A CA 1
ATOM 749 C C . GLY A 1 93 ? 7.291 -2.918 -21.136 1.00 89.25 93 GLY A C 1
ATOM 750 O O . GLY A 1 93 ? 8.210 -3.071 -21.936 1.00 89.25 93 GLY A O 1
ATOM 751 N N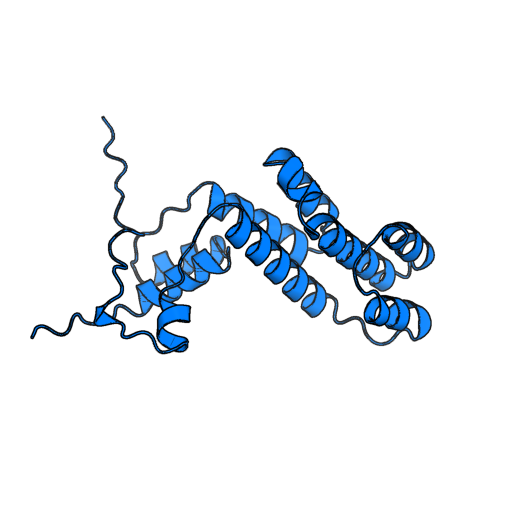 . ALA A 1 94 ? 7.399 -2.067 -20.112 1.00 92.12 94 ALA A N 1
ATOM 752 C CA . ALA A 1 94 ? 8.564 -1.217 -19.861 1.00 92.12 94 ALA A CA 1
ATOM 753 C C . ALA A 1 94 ? 9.615 -1.945 -18.999 1.00 92.12 94 ALA A C 1
ATOM 755 O O . ALA A 1 94 ? 9.896 -1.562 -17.863 1.00 92.12 94 ALA A O 1
ATOM 756 N N . HIS A 1 95 ? 10.170 -3.046 -19.516 1.00 90.94 95 HIS A N 1
ATOM 757 C CA . HIS A 1 95 ? 11.027 -3.952 -18.735 1.00 90.94 95 HIS A CA 1
ATOM 758 C C . HIS A 1 95 ? 12.363 -3.314 -18.319 1.00 90.94 95 HIS A C 1
ATOM 760 O O . HIS A 1 95 ? 12.808 -3.509 -17.191 1.00 90.94 95 HIS A O 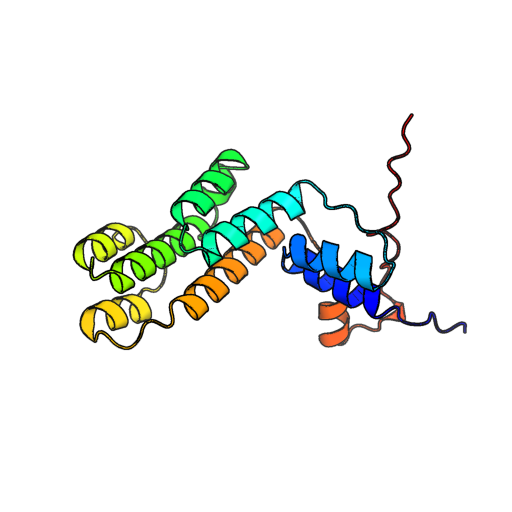1
ATOM 766 N N . GLU A 1 96 ? 12.991 -2.523 -19.192 1.00 91.25 96 GLU A N 1
ATOM 767 C CA . GLU A 1 96 ? 14.253 -1.832 -18.876 1.00 91.25 96 GLU A CA 1
ATOM 768 C C . GLU A 1 96 ? 14.067 -0.812 -17.743 1.00 91.25 96 GLU A C 1
ATOM 770 O O . GLU A 1 96 ? 14.851 -0.771 -16.796 1.00 91.25 96 GLU A O 1
ATOM 775 N N . GLU A 1 97 ? 12.974 -0.046 -17.784 1.00 92.81 97 GLU A N 1
ATOM 776 C CA . GLU A 1 97 ? 12.625 0.902 -16.723 1.00 92.81 97 GLU A CA 1
ATOM 777 C C . GLU A 1 97 ? 12.284 0.207 -15.401 1.00 92.81 97 GLU A C 1
ATOM 779 O O . GLU A 1 97 ? 12.463 0.799 -14.333 1.00 92.81 97 GLU A O 1
ATOM 784 N N . ALA A 1 98 ? 11.745 -1.014 -15.461 1.00 92.00 98 ALA A N 1
ATOM 785 C CA . ALA A 1 98 ? 11.475 -1.827 -14.283 1.00 92.00 98 ALA A CA 1
ATOM 786 C C . ALA A 1 98 ? 12.779 -2.318 -13.642 1.00 92.00 98 ALA A C 1
ATOM 788 O O . ALA A 1 98 ? 12.912 -2.268 -12.423 1.00 92.00 98 ALA A O 1
ATOM 789 N N . LEU A 1 99 ? 13.760 -2.737 -14.448 1.00 91.44 99 LEU A N 1
ATOM 790 C CA . LEU A 1 99 ? 15.074 -3.154 -13.954 1.00 91.44 99 LEU A CA 1
ATOM 791 C C . LEU A 1 99 ? 15.835 -2.002 -13.290 1.00 91.44 99 LEU A C 1
ATOM 793 O O . LEU A 1 99 ? 16.423 -2.202 -12.229 1.00 91.44 99 LEU A O 1
ATOM 797 N N . GLU A 1 100 ? 15.796 -0.796 -13.865 1.00 92.19 100 GLU A N 1
ATOM 798 C CA . GLU A 1 100 ? 16.464 0.358 -13.249 1.00 92.19 100 GLU A CA 1
ATOM 799 C C . GLU A 1 100 ? 15.811 0.746 -11.910 1.00 92.19 100 GLU A C 1
ATOM 801 O O . GLU A 1 100 ? 16.520 1.089 -10.966 1.00 92.19 100 GLU A O 1
ATOM 806 N N . GLU A 1 101 ? 14.485 0.608 -11.780 1.00 90.06 101 GLU A N 1
ATOM 807 C CA . GLU A 1 101 ? 13.769 0.827 -10.509 1.00 90.06 101 GLU A CA 1
ATOM 808 C C . GLU A 1 101 ? 14.234 -0.138 -9.399 1.00 90.06 101 GLU A C 1
ATOM 810 O O . GLU A 1 101 ? 14.265 0.221 -8.222 1.00 90.06 101 GLU A O 1
ATOM 815 N N . LEU A 1 102 ? 14.619 -1.363 -9.770 1.00 90.25 102 LEU A N 1
ATOM 816 C CA . LEU A 1 102 ? 14.978 -2.442 -8.842 1.00 90.25 102 LEU A CA 1
ATOM 817 C C . LEU A 1 102 ? 16.464 -2.494 -8.470 1.00 90.25 102 LEU A C 1
ATOM 819 O O . LEU A 1 102 ? 16.844 -3.246 -7.577 1.00 90.25 102 LEU A O 1
ATOM 823 N N . LYS A 1 103 ? 17.315 -1.707 -9.129 1.00 87.69 103 LYS A N 1
ATOM 824 C CA . LYS A 1 103 ? 18.782 -1.801 -9.041 1.00 87.69 103 LYS A CA 1
ATOM 825 C C . LYS A 1 103 ? 19.358 -1.666 -7.629 1.00 87.69 103 LYS A C 1
ATOM 827 O O . LYS A 1 103 ? 20.399 -2.243 -7.343 1.00 87.69 103 LYS A O 1
ATOM 832 N N . ASN A 1 104 ? 18.674 -0.915 -6.768 1.00 84.00 104 ASN A N 1
ATOM 833 C CA . ASN A 1 104 ? 19.038 -0.700 -5.365 1.00 84.00 104 ASN A CA 1
ATOM 834 C C . ASN A 1 104 ? 17.920 -1.171 -4.418 1.00 84.00 104 ASN A C 1
ATOM 836 O O . ASN A 1 104 ? 17.672 -0.531 -3.399 1.00 84.00 104 ASN A O 1
ATOM 840 N N . CYS A 1 105 ? 17.165 -2.197 -4.813 1.00 87.25 105 CYS A N 1
ATOM 841 C CA . CYS A 1 105 ? 16.146 -2.816 -3.973 1.00 87.25 105 CYS A CA 1
ATOM 842 C C . CYS A 1 105 ? 16.782 -3.967 -3.185 1.00 87.25 105 CYS A C 1
ATOM 844 O O . CYS A 1 105 ? 17.407 -4.842 -3.780 1.00 87.25 105 CYS A O 1
ATOM 846 N N . GLU A 1 106 ? 16.618 -3.971 -1.864 1.00 87.25 106 GLU A N 1
ATOM 847 C CA . GLU A 1 106 ? 17.186 -4.993 -0.974 1.00 87.25 106 GLU A CA 1
ATOM 848 C C . GLU A 1 106 ? 16.249 -6.196 -0.765 1.00 87.25 106 GLU A C 1
ATOM 850 O O . GLU A 1 106 ? 16.595 -7.156 -0.077 1.00 87.25 106 GLU A O 1
ATOM 855 N N . LEU A 1 107 ? 15.050 -6.168 -1.355 1.00 88.19 107 LEU A N 1
ATOM 856 C CA . LEU A 1 107 ? 14.094 -7.271 -1.279 1.00 88.19 107 LEU A CA 1
ATOM 857 C C . LEU A 1 107 ? 14.466 -8.424 -2.213 1.00 88.19 107 LEU A C 1
ATOM 859 O O . LEU A 1 107 ? 15.090 -8.239 -3.250 1.00 88.19 107 LEU A O 1
ATOM 863 N N . GLU A 1 108 ? 13.955 -9.615 -1.906 1.00 88.06 108 GLU A N 1
ATOM 864 C CA . GLU A 1 108 ? 13.966 -10.747 -2.836 1.00 88.06 108 GLU A CA 1
ATOM 865 C C . GLU A 1 108 ? 13.133 -10.437 -4.096 1.00 88.06 108 GLU A C 1
ATOM 867 O O . GLU A 1 108 ? 11.939 -10.093 -4.027 1.00 88.06 108 GLU A O 1
ATOM 872 N N . LEU A 1 109 ? 13.768 -10.576 -5.266 1.00 89.38 109 LEU A N 1
ATOM 873 C CA . LEU A 1 109 ? 13.218 -10.174 -6.568 1.00 89.38 109 LEU A CA 1
ATOM 874 C C . LEU A 1 109 ? 12.885 -11.342 -7.503 1.00 89.38 109 LEU A C 1
ATOM 876 O O . LEU A 1 109 ? 12.454 -11.084 -8.626 1.00 89.38 109 LEU A O 1
ATOM 880 N N . ASN A 1 110 ? 13.050 -12.597 -7.067 1.00 87.81 110 ASN A N 1
ATOM 881 C CA . ASN A 1 110 ? 12.892 -13.783 -7.924 1.00 87.81 110 ASN A CA 1
ATOM 882 C C . ASN A 1 110 ? 11.575 -13.760 -8.710 1.00 87.81 110 ASN A C 1
ATOM 884 O O . ASN A 1 110 ? 11.601 -13.861 -9.932 1.00 87.81 110 ASN A O 1
ATOM 888 N N . ASP A 1 111 ? 10.450 -13.489 -8.042 1.00 86.94 111 ASP A N 1
ATOM 889 C CA . ASP A 1 111 ? 9.134 -13.434 -8.693 1.00 86.94 111 ASP A CA 1
ATOM 890 C C . ASP A 1 111 ? 9.068 -12.373 -9.803 1.00 86.94 111 ASP A C 1
ATOM 892 O O . ASP A 1 111 ? 8.492 -12.596 -10.864 1.00 86.94 111 ASP A O 1
ATOM 896 N N . VAL A 1 112 ? 9.670 -11.201 -9.575 1.00 86.81 112 VAL A N 1
ATOM 897 C CA . VAL A 1 112 ? 9.619 -10.065 -10.509 1.00 86.81 112 VAL A CA 1
ATOM 898 C C . VAL A 1 112 ? 10.551 -10.301 -11.693 1.00 86.81 112 VAL A C 1
ATOM 900 O O . VAL A 1 112 ? 10.196 -10.007 -12.834 1.00 86.81 112 VAL A O 1
ATOM 903 N N . LEU A 1 113 ? 11.720 -10.891 -11.447 1.00 87.00 113 LEU A N 1
ATOM 904 C CA . LEU A 1 113 ? 12.636 -11.310 -12.504 1.00 87.00 113 LEU A CA 1
ATOM 905 C C . LEU A 1 113 ? 12.022 -12.431 -13.351 1.00 87.00 113 LEU A C 1
ATOM 907 O O . LEU A 1 113 ? 12.117 -12.388 -14.577 1.00 87.00 113 LEU A O 1
ATOM 911 N N . GLU A 1 114 ? 11.326 -13.389 -12.734 1.00 86.75 114 GLU A N 1
ATOM 912 C CA . GLU A 1 114 ? 10.570 -14.411 -13.459 1.00 86.75 114 GLU A CA 1
ATOM 913 C C . GLU A 1 114 ? 9.475 -13.800 -14.342 1.00 86.75 114 GLU A C 1
ATOM 915 O O . GLU A 1 114 ? 9.301 -14.242 -15.480 1.00 86.75 114 GLU A O 1
ATOM 920 N N . MET A 1 115 ? 8.773 -12.759 -13.878 1.00 85.81 115 MET A N 1
ATOM 921 C CA . MET A 1 115 ? 7.800 -12.035 -14.709 1.00 85.81 115 MET A CA 1
ATOM 922 C C . MET A 1 115 ? 8.458 -11.384 -15.926 1.00 85.81 115 MET A C 1
ATOM 924 O O . MET A 1 115 ? 7.937 -11.516 -17.032 1.00 85.81 115 MET A O 1
ATOM 928 N N . ILE A 1 116 ? 9.604 -10.721 -15.743 1.00 85.31 116 ILE A N 1
ATOM 929 C CA . ILE A 1 116 ? 10.346 -10.072 -16.836 1.00 85.31 116 ILE A CA 1
ATOM 930 C C . ILE A 1 116 ? 10.805 -11.102 -17.873 1.00 85.31 116 ILE A C 1
ATOM 932 O O . ILE A 1 116 ? 10.670 -10.871 -19.074 1.00 85.31 116 ILE A O 1
ATOM 936 N N . VAL A 1 117 ? 11.361 -12.228 -17.414 1.00 85.31 117 VAL A N 1
ATOM 937 C CA . VAL A 1 117 ? 11.989 -13.239 -18.278 1.00 85.31 117 VAL A CA 1
ATOM 938 C C . VAL A 1 117 ? 10.952 -14.116 -18.974 1.00 85.31 117 VAL A C 1
ATOM 940 O O . VAL A 1 117 ? 11.075 -14.385 -20.168 1.00 85.31 117 VAL A O 1
ATOM 943 N N . TYR A 1 118 ? 9.939 -14.585 -18.243 1.00 82.81 118 TYR A N 1
ATOM 944 C CA . TYR A 1 118 ? 8.989 -15.576 -18.751 1.00 82.81 118 TYR A CA 1
ATOM 945 C C . TYR A 1 118 ? 7.655 -14.981 -19.203 1.00 82.81 118 TYR A C 1
ATOM 947 O O . TYR A 1 118 ? 6.852 -15.709 -19.788 1.00 82.81 118 TYR A O 1
ATOM 955 N N . GLY A 1 119 ? 7.379 -13.704 -18.916 1.00 69.38 119 GLY A N 1
ATOM 956 C CA . GLY A 1 119 ? 6.142 -13.030 -19.318 1.00 69.38 119 GLY A CA 1
ATOM 957 C C . GLY A 1 119 ? 4.865 -13.700 -18.798 1.00 69.38 119 GLY A C 1
ATOM 958 O O . GLY A 1 119 ? 3.798 -13.533 -19.390 1.00 69.38 119 GLY A O 1
ATOM 959 N N . ARG A 1 120 ? 4.950 -14.514 -17.733 1.00 63.88 120 ARG A N 1
ATOM 960 C CA . ARG A 1 120 ? 3.770 -15.190 -17.177 1.00 63.88 120 ARG A CA 1
ATOM 961 C C . ARG A 1 120 ? 2.881 -14.175 -16.472 1.00 63.88 120 ARG A C 1
ATOM 963 O O . ARG A 1 120 ? 3.379 -13.289 -15.786 1.00 63.88 120 ARG A O 1
ATOM 970 N N . GLY A 1 121 ? 1.571 -14.350 -16.670 1.00 58.59 121 GLY A N 1
ATOM 971 C CA . GLY A 1 121 ? 0.506 -13.423 -16.292 1.00 58.59 121 GLY A CA 1
ATOM 972 C C . GLY A 1 121 ? 0.722 -12.770 -14.934 1.00 58.59 121 GLY A C 1
ATOM 973 O O . GLY A 1 121 ? 0.559 -13.405 -13.893 1.00 58.59 121 GLY A O 1
ATOM 974 N N . VAL A 1 122 ? 1.080 -11.489 -14.976 1.00 67.06 122 VAL A N 1
ATOM 975 C CA . VAL A 1 122 ? 1.148 -10.629 -13.804 1.00 67.06 122 VAL A CA 1
ATOM 976 C C . VAL A 1 122 ? -0.288 -10.408 -13.348 1.00 67.06 122 VAL A C 1
ATOM 978 O O . VAL A 1 122 ? -1.019 -9.619 -13.944 1.00 67.06 122 VAL A O 1
ATOM 981 N N . ASP A 1 123 ? -0.712 -11.122 -12.309 1.00 86.38 123 ASP A N 1
ATOM 982 C CA . ASP A 1 123 ? -1.929 -10.766 -11.581 1.00 86.38 123 ASP A CA 1
ATOM 983 C C . ASP A 1 123 ? -1.647 -9.488 -10.785 1.00 86.38 123 ASP A C 1
ATOM 985 O O . ASP A 1 123 ? -1.302 -9.505 -9.603 1.00 86.38 123 ASP A O 1
ATOM 989 N N . ILE A 1 124 ? -1.676 -8.366 -11.500 1.00 88.75 124 ILE A N 1
ATOM 990 C CA . ILE A 1 124 ? -1.261 -7.069 -10.981 1.00 88.75 124 ILE A CA 1
ATOM 991 C C . ILE A 1 124 ? -2.121 -6.638 -9.797 1.00 88.75 124 ILE A C 1
ATOM 993 O O . ILE A 1 124 ? -1.606 -6.053 -8.849 1.00 88.75 124 ILE A O 1
ATOM 997 N N . GLU A 1 125 ? -3.406 -6.988 -9.816 1.00 91.38 125 GLU A N 1
ATOM 998 C CA . GLU A 1 125 ? -4.337 -6.672 -8.739 1.00 91.38 125 GLU A CA 1
ATOM 999 C C . GLU A 1 125 ? -3.967 -7.426 -7.462 1.00 91.38 125 GLU A C 1
ATOM 1001 O O . GLU A 1 125 ? -3.947 -6.836 -6.379 1.00 91.38 125 GLU A O 1
ATOM 1006 N N . ARG A 1 126 ? -3.564 -8.698 -7.578 1.00 90.38 126 ARG A N 1
ATOM 1007 C CA . ARG A 1 126 ? -3.029 -9.447 -6.437 1.00 90.38 126 ARG A CA 1
ATOM 1008 C C . ARG A 1 126 ? -1.763 -8.803 -5.872 1.00 90.38 126 ARG A C 1
ATOM 1010 O O . ARG A 1 126 ? -1.640 -8.679 -4.656 1.00 90.38 126 ARG A O 1
ATOM 1017 N N . TRP A 1 127 ? -0.841 -8.360 -6.725 1.00 91.44 127 TRP A N 1
ATOM 1018 C CA . TRP A 1 127 ? 0.382 -7.684 -6.272 1.00 91.44 127 TRP A CA 1
ATOM 1019 C C . TRP A 1 127 ? 0.096 -6.353 -5.576 1.00 91.44 127 TRP A C 1
ATOM 1021 O O . TRP A 1 127 ? 0.645 -6.097 -4.503 1.00 91.44 127 TRP A O 1
ATOM 1031 N N . ARG A 1 128 ? -0.828 -5.550 -6.118 1.00 94.81 128 ARG A N 1
ATOM 1032 C CA . ARG A 1 128 ? -1.297 -4.314 -5.476 1.00 94.81 128 ARG A CA 1
ATOM 1033 C C . ARG A 1 128 ? -1.894 -4.586 -4.099 1.00 94.81 128 ARG A C 1
ATOM 1035 O O . ARG A 1 128 ? -1.554 -3.882 -3.151 1.00 94.81 128 ARG A O 1
ATOM 1042 N N . MET A 1 129 ? -2.732 -5.616 -3.974 1.00 93.62 129 MET A N 1
ATOM 1043 C CA . MET A 1 129 ? -3.334 -6.015 -2.699 1.00 93.62 129 MET A CA 1
ATOM 1044 C C . MET A 1 129 ? -2.265 -6.391 -1.668 1.00 93.62 129 MET A C 1
ATOM 1046 O O . MET A 1 129 ? -2.236 -5.799 -0.590 1.00 93.62 129 MET A O 1
ATOM 1050 N N . CYS A 1 130 ? -1.337 -7.287 -2.021 1.00 91.81 130 CYS A N 1
ATOM 1051 C CA . CYS A 1 130 ? -0.250 -7.689 -1.126 1.00 91.81 130 CYS A CA 1
ATOM 1052 C C . CYS A 1 130 ? 0.639 -6.500 -0.728 1.00 91.81 130 CYS A C 1
ATOM 1054 O O . CYS A 1 130 ? 1.013 -6.367 0.435 1.00 91.81 130 CYS A O 1
ATOM 1056 N N . CYS A 1 131 ? 0.962 -5.607 -1.669 1.00 93.19 131 CYS A N 1
ATOM 1057 C CA . CYS A 1 131 ? 1.736 -4.401 -1.379 1.00 93.19 131 CYS A CA 1
ATOM 1058 C C . CYS A 1 131 ? 0.996 -3.488 -0.388 1.00 93.19 131 CYS A C 1
ATOM 1060 O O . CYS A 1 131 ? 1.585 -3.049 0.597 1.00 93.19 131 CYS A O 1
ATOM 1062 N N . ALA A 1 132 ? -0.299 -3.242 -0.603 1.00 94.25 132 ALA A N 1
ATOM 1063 C CA . ALA A 1 132 ? -1.103 -2.405 0.283 1.00 94.25 132 ALA A CA 1
ATOM 1064 C C . ALA A 1 132 ? -1.228 -2.990 1.699 1.00 94.25 132 ALA A C 1
ATOM 1066 O O . ALA A 1 132 ? -1.209 -2.237 2.674 1.00 94.25 132 ALA A O 1
ATOM 1067 N N . GLU A 1 133 ? -1.331 -4.314 1.822 1.00 92.12 133 GLU A N 1
ATOM 1068 C CA . GLU A 1 133 ? -1.348 -5.018 3.108 1.00 92.12 133 GLU A CA 1
ATOM 1069 C C . GLU A 1 133 ? -0.017 -4.889 3.847 1.00 92.12 133 GLU A C 1
ATOM 1071 O O . GLU A 1 133 ? -0.014 -4.456 4.998 1.00 92.12 133 GLU A O 1
ATOM 1076 N N . ILE A 1 134 ? 1.106 -5.174 3.177 1.00 91.31 134 ILE A N 1
ATOM 1077 C CA . ILE A 1 134 ? 2.451 -5.038 3.757 1.00 91.31 134 ILE A CA 1
ATOM 1078 C C . ILE A 1 134 ? 2.688 -3.598 4.215 1.00 91.31 134 ILE A C 1
ATOM 1080 O O . ILE A 1 134 ? 3.090 -3.365 5.351 1.00 91.31 134 ILE A O 1
ATOM 1084 N N . VAL A 1 135 ? 2.399 -2.620 3.352 1.00 91.06 135 VAL A N 1
ATOM 1085 C CA . VAL A 1 135 ? 2.572 -1.198 3.672 1.00 91.06 135 VAL A CA 1
ATOM 1086 C C . VAL A 1 135 ? 1.711 -0.805 4.870 1.00 91.06 135 VAL A C 1
ATOM 1088 O O . VAL A 1 135 ? 2.208 -0.153 5.783 1.00 91.06 135 VAL A O 1
ATOM 1091 N N . ASN A 1 136 ? 0.442 -1.220 4.911 1.00 91.25 136 ASN A N 1
ATOM 1092 C CA . ASN A 1 136 ? -0.420 -0.949 6.059 1.00 91.25 136 ASN A CA 1
ATOM 1093 C C . ASN A 1 136 ? 0.131 -1.570 7.345 1.00 91.25 136 ASN A C 1
ATOM 1095 O O . ASN A 1 136 ? 0.140 -0.889 8.366 1.00 91.25 136 ASN A O 1
ATOM 1099 N N . GLN A 1 137 ? 0.599 -2.818 7.289 1.00 87.88 137 GLN A N 1
ATOM 1100 C CA . GLN A 1 137 ? 1.125 -3.518 8.455 1.00 87.88 137 GLN A CA 1
ATOM 1101 C C . GLN A 1 137 ? 2.361 -2.820 9.016 1.00 87.88 137 GLN A C 1
ATOM 1103 O O . GLN A 1 137 ? 2.399 -2.504 10.198 1.00 87.88 137 GLN A O 1
ATOM 1108 N N . VAL A 1 138 ? 3.320 -2.472 8.156 1.00 86.81 138 VAL A N 1
ATOM 1109 C CA . VAL A 1 138 ? 4.540 -1.773 8.578 1.00 86.81 138 VAL A CA 1
ATOM 1110 C C . VAL A 1 138 ? 4.213 -0.400 9.187 1.00 86.81 138 VAL A C 1
ATOM 1112 O O . VAL A 1 138 ? 4.849 0.006 10.157 1.00 86.81 138 VAL A O 1
ATOM 1115 N N . ILE A 1 139 ? 3.202 0.316 8.670 1.00 84.56 139 ILE A N 1
ATO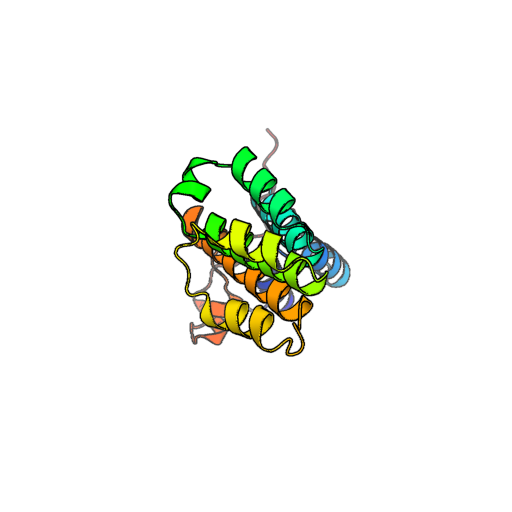M 1116 C CA . ILE A 1 139 ? 2.730 1.580 9.271 1.00 84.56 139 ILE A CA 1
ATOM 1117 C C . ILE A 1 139 ? 2.105 1.339 10.652 1.00 84.56 139 ILE A C 1
ATOM 1119 O O . ILE A 1 139 ? 2.358 2.116 11.568 1.00 84.56 139 ILE A O 1
ATOM 1123 N N . VAL A 1 140 ? 1.294 0.291 10.817 1.00 84.06 140 VAL A N 1
ATOM 1124 C CA . VAL A 1 140 ? 0.714 -0.061 12.123 1.00 84.06 140 VAL A CA 1
ATOM 1125 C C . VAL A 1 140 ? 1.825 -0.396 13.122 1.00 84.06 140 VAL A C 1
ATOM 1127 O O . VAL A 1 140 ? 1.892 0.228 14.177 1.00 84.06 140 VAL A O 1
ATOM 1130 N N . ASP A 1 141 ? 2.754 -1.278 12.754 1.00 81.31 141 ASP A N 1
ATOM 1131 C CA . ASP A 1 141 ? 3.846 -1.717 13.630 1.00 81.31 141 ASP A CA 1
ATOM 1132 C C . ASP A 1 141 ? 4.770 -0.558 14.043 1.00 81.31 141 ASP A C 1
ATOM 1134 O O . ASP A 1 141 ? 5.257 -0.516 15.172 1.00 81.31 141 ASP A O 1
ATOM 1138 N N . GLY A 1 142 ? 5.007 0.403 13.144 1.00 73.94 142 GLY A N 1
ATOM 1139 C CA . GLY A 1 142 ? 5.914 1.523 13.399 1.00 73.94 142 GLY A CA 1
ATOM 1140 C C . GLY A 1 142 ? 5.320 2.703 14.171 1.00 73.94 142 GLY A C 1
ATOM 1141 O O . GLY A 1 142 ? 6.066 3.406 14.851 1.00 73.94 142 GLY A O 1
ATOM 1142 N N . PHE A 1 143 ? 4.009 2.955 14.070 1.00 69.69 143 PHE A N 1
ATOM 1143 C CA . PHE A 1 143 ? 3.376 4.151 14.655 1.00 69.69 143 PHE A CA 1
ATOM 1144 C C . PHE A 1 143 ? 2.452 3.877 15.847 1.00 69.69 143 PHE A C 1
ATOM 1146 O O . PHE A 1 143 ? 2.032 4.833 16.503 1.00 69.69 143 PHE A O 1
ATOM 1153 N N . GLY A 1 144 ? 2.157 2.617 16.170 1.00 58.56 144 GLY A N 1
ATOM 1154 C CA . GLY A 1 144 ? 1.496 2.253 17.422 1.00 58.56 144 GLY A CA 1
ATOM 1155 C C . GLY A 1 144 ? 0.543 1.068 17.309 1.00 58.56 144 GLY A C 1
ATOM 1156 O O . GLY A 1 144 ? -0.028 0.801 16.254 1.00 58.56 144 GLY A O 1
ATOM 1157 N N . GLU A 1 145 ? 0.340 0.392 18.443 1.00 55.62 145 GLU A N 1
ATOM 1158 C CA . GLU A 1 145 ? -0.534 -0.773 18.616 1.00 55.62 145 GLU A CA 1
ATOM 1159 C C . GLU A 1 145 ? -2.006 -0.446 18.297 1.00 55.62 145 GLU A C 1
ATOM 1161 O O . GLU A 1 145 ? -2.829 -0.211 19.184 1.00 55.62 145 GLU A O 1
ATOM 1166 N N . ILE A 1 146 ? -2.382 -0.462 17.016 1.00 59.50 146 ILE A N 1
ATOM 1167 C CA . ILE A 1 146 ? -3.780 -0.684 16.645 1.00 59.50 146 ILE A CA 1
ATOM 1168 C C . ILE A 1 146 ? -4.060 -2.157 16.924 1.00 59.50 146 ILE A C 1
ATOM 1170 O O . ILE A 1 146 ? -3.781 -3.024 16.094 1.00 59.50 146 ILE A O 1
ATOM 1174 N N . ARG A 1 147 ? -4.579 -2.440 18.120 1.00 58.59 147 ARG A N 1
ATOM 1175 C CA . ARG A 1 147 ? -5.078 -3.773 18.466 1.00 58.59 147 ARG A CA 1
ATOM 1176 C C . ARG A 1 147 ? -6.291 -4.091 17.602 1.00 58.59 147 ARG A C 1
ATOM 1178 O O . ARG A 1 147 ? -7.093 -3.209 17.311 1.00 58.59 147 ARG A O 1
ATOM 1185 N N . ASN A 1 148 ? -6.399 -5.349 17.193 1.00 62.06 148 ASN A N 1
ATOM 1186 C CA . ASN A 1 148 ? -7.526 -5.851 16.425 1.00 62.06 148 ASN A CA 1
ATOM 1187 C C . ASN A 1 148 ? -8.210 -6.955 17.229 1.00 62.06 148 ASN A C 1
ATOM 1189 O O . ASN A 1 148 ? -7.750 -8.097 17.255 1.00 62.06 148 ASN A O 1
ATOM 1193 N N . ALA A 1 149 ? -9.315 -6.606 17.879 1.00 61.88 149 ALA A N 1
ATOM 1194 C CA . ALA A 1 149 ? -10.060 -7.511 18.739 1.00 61.88 149 ALA A CA 1
ATOM 1195 C C . ALA A 1 149 ? -10.638 -8.704 17.961 1.00 61.88 149 ALA A C 1
ATOM 1197 O O . ALA A 1 149 ? -10.786 -9.787 18.521 1.00 61.88 149 ALA A O 1
ATOM 1198 N N . LEU A 1 150 ? -10.950 -8.543 16.668 1.00 57.91 150 LEU A N 1
ATOM 1199 C CA . LEU A 1 150 ? -11.426 -9.652 15.838 1.00 57.91 150 LEU A CA 1
ATOM 1200 C C . LEU A 1 150 ? -10.310 -10.668 15.561 1.00 57.91 150 LEU A C 1
ATOM 1202 O O . LEU A 1 150 ? -10.556 -11.868 15.658 1.00 57.91 150 LEU A O 1
ATOM 1206 N N . VAL A 1 151 ? -9.101 -10.203 15.240 1.00 60.72 151 VAL A N 1
ATOM 1207 C CA . VAL A 1 151 ? -7.928 -11.073 15.043 1.00 60.72 151 VAL A CA 1
ATOM 1208 C C . VAL A 1 151 ? -7.591 -11.792 16.344 1.00 60.72 151 VAL A C 1
ATOM 1210 O O . VAL A 1 151 ? -7.480 -13.011 16.339 1.00 60.72 151 VAL A O 1
ATOM 1213 N N . GLU A 1 152 ? -7.557 -11.071 17.466 1.00 68.62 152 GLU A N 1
ATOM 1214 C CA . GLU A 1 152 ? -7.305 -11.651 18.789 1.00 68.62 152 GLU A CA 1
ATOM 1215 C C . GLU A 1 152 ? -8.328 -12.758 19.135 1.00 68.62 152 GLU A C 1
ATOM 1217 O O . GLU A 1 152 ? -7.948 -13.841 19.584 1.00 68.62 152 GLU A O 1
ATOM 1222 N N . VAL A 1 153 ? -9.623 -12.549 18.856 1.00 59.66 153 VAL A N 1
ATOM 1223 C CA . VAL A 1 153 ? -10.667 -13.577 19.053 1.00 59.66 153 VAL A CA 1
ATOM 1224 C C . VAL A 1 153 ? -10.479 -14.783 18.123 1.00 59.66 153 VAL A C 1
ATOM 1226 O O . VAL A 1 153 ? -10.673 -15.919 18.558 1.00 59.66 153 VAL A O 1
ATOM 1229 N N . ILE A 1 154 ? -10.104 -14.570 16.857 1.00 65.94 154 ILE A N 1
ATOM 1230 C CA . ILE A 1 154 ? -9.836 -15.658 15.897 1.00 65.94 154 ILE A CA 1
ATOM 1231 C C . ILE A 1 154 ? -8.598 -16.470 16.312 1.00 65.94 154 ILE A C 1
ATOM 1233 O O . ILE A 1 154 ? -8.587 -17.690 16.154 1.00 65.94 154 ILE A O 1
ATOM 1237 N N . GLU A 1 155 ? -7.588 -15.816 16.886 1.00 71.12 155 GLU A N 1
ATOM 1238 C CA . GLU A 1 155 ? -6.356 -16.434 17.394 1.00 71.12 155 GLU A CA 1
ATOM 1239 C C . GLU A 1 155 ? -6.528 -17.119 18.763 1.00 71.12 155 GLU A C 1
ATOM 1241 O O . GLU A 1 155 ? -5.603 -17.762 19.261 1.00 71.12 155 GLU A O 1
ATOM 1246 N N . GLY A 1 156 ? -7.730 -17.059 19.346 1.00 61.56 156 GLY A N 1
ATOM 1247 C CA . GLY A 1 156 ? -8.108 -17.843 20.520 1.00 61.56 156 GLY A CA 1
ATOM 1248 C C . GLY A 1 156 ? -8.097 -17.090 21.850 1.00 61.56 156 GLY A C 1
ATOM 1249 O O . GLY A 1 156 ? -8.174 -17.740 22.894 1.00 61.56 156 GLY A O 1
ATOM 1250 N N . LEU A 1 157 ? -8.035 -15.751 21.855 1.00 63.97 157 LEU A N 1
ATOM 1251 C CA . LEU A 1 157 ? -8.280 -14.966 23.071 1.00 63.97 157 LEU A CA 1
ATOM 1252 C C . LEU A 1 157 ? -9.755 -15.026 23.485 1.00 63.97 157 LEU A C 1
ATOM 1254 O O . LEU A 1 157 ? -10.669 -14.913 22.663 1.00 63.97 157 LEU A O 1
ATOM 1258 N N . GLU A 1 158 ? -9.997 -15.168 24.792 1.00 56.47 158 GLU A N 1
ATOM 1259 C CA . GLU A 1 158 ? -11.355 -15.123 25.327 1.00 56.47 158 GLU A CA 1
ATOM 1260 C C . GLU A 1 158 ? -11.920 -13.698 25.224 1.00 56.47 158 GLU A C 1
ATOM 1262 O O . GLU A 1 158 ? -11.423 -12.744 25.813 1.00 56.47 158 GLU A O 1
ATOM 1267 N N . TRP A 1 159 ? -13.017 -13.545 24.486 1.00 55.22 159 TRP A N 1
ATOM 1268 C CA . TRP A 1 159 ? -13.643 -12.248 24.197 1.00 55.22 159 TRP A CA 1
ATOM 1269 C C . TRP A 1 159 ? -14.026 -11.431 25.453 1.00 55.22 159 TRP A C 1
ATOM 1271 O O . TRP A 1 159 ? -14.127 -10.207 25.406 1.00 55.22 159 TRP A O 1
ATOM 1281 N N . ASN A 1 160 ? -14.253 -12.104 26.584 1.00 54.97 160 ASN A N 1
ATOM 1282 C CA . ASN A 1 160 ? -14.607 -11.511 27.876 1.00 54.97 160 ASN A CA 1
ATOM 1283 C C . ASN A 1 160 ? -13.452 -10.695 28.496 1.00 54.97 160 ASN A C 1
ATOM 1285 O O . ASN A 1 160 ? -13.709 -9.913 29.415 1.00 54.97 160 ASN A O 1
ATOM 1289 N N . THR A 1 161 ? -12.220 -10.838 27.991 1.00 55.28 161 THR A N 1
ATOM 1290 C CA . THR A 1 161 ? -11.044 -10.068 28.422 1.00 55.28 161 THR A CA 1
ATOM 1291 C C . THR A 1 161 ? -10.775 -8.831 27.567 1.00 55.28 161 THR A C 1
ATOM 1293 O O . THR A 1 161 ? -9.892 -8.047 27.908 1.00 55.28 161 THR A O 1
ATOM 1296 N N . LEU A 1 162 ? -11.506 -8.639 26.462 1.00 55.56 162 LEU A N 1
ATOM 1297 C CA . LEU A 1 162 ? -11.263 -7.550 25.515 1.00 55.56 162 LEU A CA 1
ATOM 1298 C C . LEU A 1 162 ? -12.081 -6.308 25.875 1.00 55.56 162 LEU A C 1
ATOM 1300 O O . LEU A 1 162 ? -13.316 -6.316 25.857 1.00 55.56 162 LEU A O 1
ATOM 1304 N N . ASP A 1 163 ? -11.384 -5.214 26.182 1.00 58.12 163 ASP A N 1
ATOM 1305 C CA . ASP A 1 163 ? -12.007 -3.903 26.343 1.00 58.12 163 ASP A CA 1
ATOM 1306 C C . ASP A 1 163 ? -12.077 -3.160 25.004 1.00 58.12 163 ASP A C 1
ATOM 1308 O O . ASP A 1 163 ? -11.202 -2.379 24.641 1.00 58.12 163 ASP A O 1
ATOM 1312 N N . ILE A 1 164 ? -13.155 -3.411 24.263 1.00 57.62 164 ILE A N 1
ATOM 1313 C CA . ILE A 1 164 ? -13.465 -2.728 22.997 1.00 57.62 164 ILE A CA 1
ATOM 1314 C C . ILE A 1 164 ? -14.274 -1.434 23.196 1.00 57.62 164 ILE A C 1
ATOM 1316 O O . ILE A 1 164 ? -14.714 -0.828 22.219 1.00 57.62 164 ILE A O 1
ATOM 1320 N N . SER A 1 165 ? -14.522 -1.009 24.444 1.00 55.84 165 SER A N 1
ATOM 1321 C CA . SER A 1 165 ? -15.359 0.168 24.725 1.00 55.84 165 SER A CA 1
ATOM 1322 C C . SER A 1 165 ? -14.661 1.496 24.406 1.00 55.84 165 SER A C 1
ATOM 1324 O O . SER A 1 165 ? -15.324 2.460 24.034 1.00 55.84 165 SER A O 1
ATOM 1326 N N . GLY A 1 166 ? -13.326 1.535 24.462 1.00 49.94 166 GLY A N 1
ATOM 1327 C CA . GLY A 1 166 ? -12.543 2.762 24.289 1.00 49.94 166 GLY A CA 1
ATOM 1328 C C . GLY A 1 166 ? -12.361 3.258 22.849 1.00 49.94 166 GLY A C 1
ATOM 1329 O O . GLY A 1 166 ? -11.979 4.409 22.662 1.00 49.94 166 GLY A O 1
ATOM 1330 N N . PHE A 1 167 ? -12.632 2.444 21.824 1.00 49.03 167 PHE A N 1
ATOM 1331 C CA . PHE A 1 167 ? -12.268 2.791 20.438 1.00 49.03 167 PHE A CA 1
ATOM 1332 C C . PHE A 1 167 ? -13.310 3.639 19.690 1.00 49.03 167 PHE A C 1
ATOM 1334 O O . PHE A 1 167 ? -13.012 4.151 18.612 1.00 49.03 167 PHE A O 1
ATOM 1341 N N . TYR A 1 168 ? -14.512 3.815 20.254 1.00 49.41 168 TYR A N 1
ATOM 1342 C CA . TYR A 1 168 ? -15.655 4.410 19.541 1.00 49.41 168 TYR A CA 1
ATOM 1343 C C . TYR A 1 168 ? -16.390 5.528 20.301 1.00 49.41 168 TYR A C 1
ATOM 1345 O O . TYR A 1 168 ? -17.204 6.219 19.692 1.00 49.41 168 TYR A O 1
ATOM 1353 N N . ASP A 1 169 ? -16.084 5.745 21.586 1.00 40.16 169 ASP A N 1
ATOM 1354 C CA . ASP A 1 169 ? -16.835 6.662 22.463 1.00 40.16 169 ASP A CA 1
ATOM 1355 C C . ASP A 1 169 ? -16.050 7.913 22.903 1.00 40.16 169 ASP A C 1
ATOM 1357 O O . ASP A 1 169 ? -16.488 8.630 23.804 1.00 40.16 169 ASP A O 1
ATOM 1361 N N . SER A 1 170 ? -14.920 8.253 22.269 1.00 40.19 170 SER A N 1
ATOM 1362 C CA . SER A 1 170 ? -14.298 9.559 22.521 1.00 40.19 170 SER A CA 1
ATOM 1363 C C . SER A 1 170 ? -15.078 10.657 21.794 1.00 40.19 170 SER A C 1
ATOM 1365 O O . SER A 1 170 ? -14.720 11.101 20.701 1.00 40.19 170 SER A O 1
ATOM 1367 N N . VAL A 1 171 ? -16.157 11.113 22.427 1.00 38.44 171 VAL A N 1
ATOM 1368 C CA . VAL A 1 171 ? -16.591 12.500 22.291 1.00 38.44 171 VAL A CA 1
ATOM 1369 C C . VAL A 1 171 ? -15.360 13.328 22.650 1.00 38.44 171 VAL A C 1
ATOM 1371 O O . VAL A 1 171 ? -14.897 13.282 23.787 1.00 38.44 171 VAL A O 1
ATOM 1374 N N . GLU A 1 172 ? -14.769 14.028 21.679 1.00 38.75 172 GLU A N 1
ATOM 1375 C CA . GLU A 1 172 ? -13.924 15.166 22.021 1.00 38.75 172 GLU A CA 1
ATOM 1376 C C . GLU A 1 172 ? -14.797 16.078 22.881 1.00 38.75 172 GLU A C 1
ATOM 1378 O O . GLU A 1 172 ? -15.718 16.728 22.376 1.00 38.75 172 GLU A O 1
ATOM 1383 N N . ASP A 1 173 ? -14.545 16.067 24.188 1.00 38.59 173 ASP A N 1
ATOM 1384 C CA . ASP A 1 173 ? -15.043 17.068 25.113 1.00 38.59 173 ASP A CA 1
ATOM 1385 C C . ASP A 1 173 ? -14.540 18.421 24.606 1.00 38.59 173 ASP A C 1
ATOM 1387 O O . ASP A 1 173 ? -13.438 18.874 24.922 1.00 38.59 173 ASP A O 1
ATOM 1391 N N . LYS A 1 174 ? -15.352 19.060 23.763 1.00 32.34 174 LYS A N 1
ATOM 1392 C CA . LYS A 1 174 ? -15.185 20.453 23.377 1.00 32.34 174 LYS A CA 1
ATOM 1393 C C . LYS A 1 174 ? -15.360 21.293 24.637 1.00 32.34 174 LYS A C 1
ATOM 1395 O O . LYS A 1 174 ? -16.486 21.569 25.051 1.00 32.34 174 LYS A O 1
ATOM 1400 N N . LYS A 1 175 ? -14.239 21.668 25.246 1.00 33.16 175 LYS A N 1
ATOM 1401 C CA . LYS A 1 175 ? -14.134 22.863 26.085 1.00 33.16 175 LYS A CA 1
ATOM 1402 C C . LYS A 1 175 ? -13.737 24.056 25.234 1.00 33.16 175 LYS A C 1
ATOM 1404 O O . LYS A 1 175 ? -12.882 23.877 24.341 1.00 33.16 175 LYS A O 1
#

Sequence (175 aa):
MSTKQIDYNKLVMDYLIYQGNQQIASSYARETGQTFYPNSFLTLRSKVRELISSGQPIAAQKTLEHYNFEFLTTTNLSDHLKKQCAIEKIAKGAHEEALEELKNCELELNDVLEMIVYGRGVDIERWRMCCAEIVNQVIVDGFGEIRNALVEVIEGLEWNTLDISGFYDSVEDKK